Protein AF-A0A164ILU2-F1 (afdb_monomer_lite)

Structure (mmCIF, N/CA/C/O backbone):
data_AF-A0A164ILU2-F1
#
_entry.id   AF-A0A164ILU2-F1
#
loop_
_atom_site.group_PDB
_atom_site.id
_atom_site.type_symbol
_atom_site.label_atom_id
_atom_site.label_alt_id
_atom_site.label_comp_id
_atom_site.label_asym_id
_atom_site.label_entity_id
_atom_site.label_seq_id
_atom_site.pdbx_PDB_ins_code
_atom_site.Cartn_x
_atom_site.Cartn_y
_atom_site.Cartn_z
_atom_site.occupancy
_atom_site.B_iso_or_equiv
_atom_site.auth_seq_id
_atom_site.auth_comp_id
_atom_site.auth_asym_id
_atom_site.auth_atom_id
_atom_site.pdbx_PDB_model_num
ATOM 1 N N . MET A 1 1 ? 9.154 -14.001 11.090 1.00 75.31 1 MET A N 1
ATOM 2 C CA . MET A 1 1 ? 8.196 -12.968 10.635 1.00 75.31 1 MET A CA 1
ATOM 3 C C . MET A 1 1 ? 6.806 -13.191 11.228 1.00 75.31 1 MET A C 1
ATOM 5 O O . MET A 1 1 ? 6.362 -12.337 11.979 1.00 75.31 1 MET A O 1
ATOM 9 N N . LEU A 1 2 ? 6.142 -14.327 10.970 1.00 80.69 2 LEU A N 1
ATOM 10 C CA . LEU A 1 2 ? 4.739 -14.538 11.366 1.00 80.69 2 LEU A CA 1
ATOM 11 C C . LEU A 1 2 ? 4.435 -14.350 12.874 1.00 80.69 2 LEU A C 1
ATOM 13 O O . LEU A 1 2 ? 3.505 -13.606 13.167 1.00 80.69 2 LEU A O 1
ATOM 17 N N . PRO A 1 3 ? 5.208 -14.900 13.837 1.00 89.56 3 PRO A N 1
ATOM 18 C CA . PRO A 1 3 ? 4.906 -14.710 15.263 1.00 89.56 3 PRO A CA 1
ATOM 19 C C . PRO A 1 3 ? 4.939 -13.241 15.702 1.00 89.56 3 PRO A C 1
ATOM 21 O O . PRO A 1 3 ? 4.113 -12.815 16.501 1.00 89.56 3 PRO A O 1
ATOM 24 N N . ILE A 1 4 ? 5.855 -12.457 15.124 1.00 89.56 4 ILE A N 1
ATOM 25 C CA . ILE A 1 4 ? 5.986 -11.021 15.394 1.00 89.56 4 ILE A CA 1
ATOM 26 C C . ILE A 1 4 ? 4.717 -10.314 14.926 1.00 89.56 4 ILE A C 1
ATOM 28 O O . ILE A 1 4 ? 4.054 -9.668 15.724 1.00 89.56 4 ILE A O 1
ATOM 32 N N . ILE A 1 5 ? 4.328 -10.521 13.665 1.00 90.38 5 ILE A N 1
ATOM 33 C CA . ILE A 1 5 ? 3.138 -9.903 13.066 1.00 90.38 5 ILE A CA 1
ATOM 34 C C . ILE A 1 5 ? 1.855 -10.276 13.823 1.00 90.38 5 ILE A C 1
ATOM 36 O O . ILE A 1 5 ? 0.968 -9.444 13.988 1.00 90.38 5 ILE A O 1
ATOM 40 N N . LEU A 1 6 ? 1.749 -11.514 14.315 1.00 90.25 6 LEU A N 1
ATOM 41 C CA . LEU A 1 6 ? 0.591 -11.960 15.093 1.00 90.25 6 LEU A CA 1
ATOM 42 C C . LEU A 1 6 ? 0.493 -11.300 16.477 1.00 90.25 6 LEU A C 1
ATOM 44 O O . LEU A 1 6 ? -0.618 -11.191 16.987 1.00 90.25 6 LEU A O 1
ATOM 48 N N . SER A 1 7 ? 1.612 -10.855 17.057 1.00 93.62 7 SER A N 1
ATOM 49 C CA . SER A 1 7 ? 1.650 -10.160 18.354 1.00 93.62 7 SER A CA 1
ATOM 50 C C . SER A 1 7 ? 1.367 -8.654 18.285 1.00 93.62 7 SER A C 1
ATOM 52 O O . SER A 1 7 ? 1.179 -8.027 19.325 1.00 93.62 7 SER A O 1
ATOM 54 N N . LEU A 1 8 ? 1.339 -8.063 17.085 1.00 93.12 8 LEU A N 1
ATOM 55 C CA . LEU A 1 8 ? 1.092 -6.631 16.911 1.00 93.12 8 LEU A CA 1
ATOM 56 C C . LEU A 1 8 ? -0.393 -6.306 17.099 1.00 93.12 8 LEU A C 1
ATOM 58 O O . LEU A 1 8 ? -1.265 -7.012 16.590 1.00 93.12 8 LEU A O 1
ATOM 62 N N . ASN A 1 9 ? -0.673 -5.195 17.779 1.00 93.25 9 ASN A N 1
ATOM 63 C CA . ASN A 1 9 ? -2.006 -4.594 17.794 1.00 93.25 9 ASN A CA 1
ATOM 64 C C . ASN A 1 9 ? -2.222 -3.708 16.548 1.00 93.25 9 ASN A C 1
ATOM 66 O O . ASN A 1 9 ? -1.270 -3.406 15.827 1.00 93.25 9 ASN A O 1
ATOM 70 N N . GLN A 1 10 ? -3.462 -3.263 16.306 1.00 93.19 10 GLN A N 1
ATOM 71 C CA . GLN A 1 10 ? -3.784 -2.453 15.122 1.00 93.19 10 GLN A CA 1
ATOM 72 C C . GLN A 1 10 ? -2.976 -1.156 15.034 1.00 93.19 10 GLN A C 1
ATOM 74 O O . GLN A 1 10 ? -2.459 -0.843 13.968 1.00 93.19 10 GLN A O 1
ATOM 79 N N . PHE A 1 11 ? -2.787 -0.446 16.148 1.00 94.31 11 PHE A N 1
ATOM 80 C CA . PHE A 1 11 ? -1.984 0.779 16.161 1.00 94.31 11 PHE A CA 1
ATOM 81 C C . PHE A 1 11 ? -0.545 0.519 15.688 1.00 94.31 11 PHE A C 1
ATOM 83 O O . PHE A 1 11 ? -0.032 1.224 14.828 1.00 94.31 11 PHE A O 1
ATOM 90 N N . MET A 1 12 ? 0.090 -0.547 16.181 1.00 95.44 12 MET A N 1
ATOM 91 C CA . MET A 1 12 ? 1.441 -0.924 15.761 1.00 95.44 12 MET A CA 1
ATOM 92 C C . MET A 1 12 ? 1.500 -1.331 14.286 1.00 95.44 12 MET A C 1
ATOM 94 O O . MET A 1 12 ? 2.483 -1.020 13.618 1.00 95.44 12 MET A O 1
ATOM 98 N N . VAL A 1 13 ? 0.478 -2.026 13.773 1.00 95.62 13 VAL A N 1
ATOM 99 C CA . VAL A 1 13 ? 0.392 -2.397 12.350 1.00 95.62 13 VAL A CA 1
ATOM 100 C C . VAL A 1 13 ? 0.297 -1.149 11.475 1.00 95.62 13 VAL A C 1
ATOM 102 O O . VAL A 1 13 ? 1.052 -1.040 10.511 1.00 95.62 13 VAL A O 1
ATOM 105 N N . GLU A 1 14 ? -0.576 -0.204 11.826 1.00 95.56 14 GLU A N 1
ATOM 106 C CA . GLU A 1 14 ? -0.743 1.071 11.120 1.00 95.56 14 GLU A CA 1
ATOM 107 C C . GLU A 1 14 ? 0.562 1.881 11.116 1.00 95.56 14 GLU A C 1
ATOM 109 O O . GLU A 1 14 ? 1.052 2.247 10.049 1.00 95.56 14 GLU A O 1
ATOM 114 N N . THR A 1 15 ? 1.186 2.069 12.284 1.00 96.00 15 THR A N 1
ATOM 115 C CA . THR A 1 15 ? 2.452 2.803 12.421 1.00 96.00 15 THR A CA 1
ATOM 116 C C . THR A 1 15 ? 3.596 2.141 11.650 1.00 96.00 15 THR A C 1
ATOM 118 O O . THR A 1 15 ? 4.359 2.810 10.956 1.00 96.00 15 THR A O 1
ATOM 121 N N . LEU A 1 16 ? 3.736 0.814 11.728 1.00 95.75 16 LEU A N 1
ATOM 122 C CA . LEU A 1 16 ? 4.773 0.109 10.971 1.00 95.75 16 LEU A CA 1
ATOM 123 C C . LEU A 1 16 ? 4.522 0.181 9.466 1.00 95.75 16 LEU A C 1
ATOM 125 O O . LEU A 1 16 ? 5.482 0.278 8.702 1.00 95.75 16 LEU A O 1
ATOM 129 N N . LEU A 1 17 ? 3.263 0.133 9.031 1.00 95.94 17 LEU A N 1
ATOM 130 C CA . LEU A 1 17 ? 2.919 0.298 7.625 1.00 95.94 17 LEU A CA 1
ATOM 131 C C . LEU A 1 17 ? 3.280 1.706 7.141 1.00 95.94 17 LEU A C 1
ATOM 133 O O . LEU A 1 17 ? 3.881 1.828 6.077 1.00 95.94 17 LEU A O 1
ATOM 137 N N . GLU A 1 18 ? 3.000 2.741 7.935 1.00 96.25 18 GLU A N 1
ATOM 138 C CA . GLU A 1 18 ? 3.382 4.126 7.637 1.00 96.25 18 GLU A CA 1
ATOM 139 C C . GLU A 1 18 ? 4.892 4.271 7.448 1.00 96.25 18 GLU A C 1
ATOM 141 O O . GLU A 1 18 ? 5.333 4.709 6.384 1.00 96.25 18 GLU A O 1
ATOM 146 N N . TYR A 1 19 ? 5.690 3.794 8.407 1.00 95.75 19 TYR A N 1
ATOM 147 C CA . TYR A 1 19 ? 7.150 3.825 8.291 1.00 95.75 19 TYR A CA 1
ATOM 148 C C . TYR A 1 19 ? 7.666 3.057 7.071 1.00 95.75 19 TYR A C 1
ATOM 150 O O . TYR A 1 19 ? 8.596 3.505 6.402 1.00 95.75 19 TYR A O 1
ATOM 158 N N . ASN A 1 20 ? 7.073 1.900 6.754 1.00 94.25 20 ASN A N 1
ATOM 159 C CA . ASN A 1 20 ? 7.482 1.126 5.583 1.00 94.25 20 ASN A CA 1
ATOM 160 C C . ASN A 1 20 ? 7.180 1.863 4.273 1.00 94.25 20 ASN A C 1
ATOM 162 O O . ASN A 1 20 ? 7.994 1.791 3.355 1.00 94.25 20 ASN A O 1
ATOM 166 N N . VAL A 1 21 ? 6.038 2.552 4.181 1.00 95.38 21 VAL A N 1
ATOM 167 C CA . VAL A 1 21 ? 5.655 3.326 2.992 1.00 95.38 21 VAL A CA 1
ATOM 168 C C . VAL A 1 21 ? 6.527 4.570 2.846 1.00 95.38 21 VAL A C 1
ATOM 170 O O . VAL A 1 21 ? 7.060 4.777 1.763 1.00 95.38 21 VAL A O 1
ATOM 173 N N . GLN A 1 22 ? 6.752 5.329 3.923 1.00 94.56 22 GLN A N 1
ATOM 174 C CA . GLN A 1 22 ? 7.661 6.484 3.919 1.00 94.56 22 GLN A CA 1
ATOM 175 C C . GLN A 1 22 ? 9.069 6.081 3.476 1.00 94.56 22 GLN A C 1
ATOM 177 O O . GLN A 1 22 ? 9.653 6.688 2.585 1.00 94.56 22 GLN A O 1
ATOM 182 N N . TRP A 1 23 ? 9.600 4.985 4.021 1.00 93.38 23 TRP A N 1
ATOM 183 C CA . TRP A 1 23 ? 10.928 4.523 3.628 1.00 93.38 23 TRP A CA 1
ATOM 184 C C . TRP A 1 23 ? 10.984 4.053 2.169 1.00 93.38 23 TRP A C 1
ATOM 186 O O . TRP A 1 23 ? 12.045 4.083 1.546 1.00 93.38 23 TRP A O 1
ATOM 196 N N . LEU A 1 24 ? 9.858 3.604 1.610 1.00 93.00 24 LEU A N 1
ATOM 197 C CA . LEU A 1 24 ? 9.741 3.234 0.202 1.00 93.00 24 LEU A CA 1
ATOM 198 C C . LEU A 1 24 ? 9.850 4.451 -0.731 1.00 93.00 24 LEU A C 1
ATOM 200 O O . LEU A 1 24 ? 10.228 4.272 -1.879 1.00 93.00 24 LEU A O 1
ATOM 204 N N . GLU A 1 25 ? 9.539 5.666 -0.273 1.00 89.81 25 GLU A N 1
ATOM 205 C CA . GLU A 1 25 ? 9.673 6.887 -1.086 1.00 89.81 25 GLU A CA 1
ATOM 206 C C . GLU A 1 25 ? 11.142 7.243 -1.348 1.00 89.81 25 GLU A C 1
ATOM 208 O O . GLU A 1 25 ? 11.483 7.767 -2.407 1.00 89.81 25 GLU A O 1
ATOM 213 N N . GLU A 1 26 ? 12.025 6.905 -0.408 1.00 90.75 26 GLU A N 1
ATOM 214 C CA . GLU A 1 26 ? 13.454 7.227 -0.466 1.00 90.75 26 GLU A CA 1
ATOM 215 C C . GLU A 1 26 ? 14.317 6.081 -1.018 1.00 90.75 26 GLU A C 1
ATOM 217 O O . GLU A 1 26 ? 15.508 6.260 -1.280 1.00 90.75 26 GLU A O 1
ATOM 222 N N . THR A 1 27 ? 13.756 4.877 -1.162 1.00 91.00 27 THR A N 1
ATOM 223 C CA . THR A 1 27 ? 14.524 3.662 -1.476 1.00 91.00 27 THR A CA 1
ATOM 224 C C . THR A 1 27 ? 13.878 2.814 -2.567 1.00 91.00 27 THR A C 1
ATOM 226 O O . THR A 1 27 ? 12.737 3.021 -2.961 1.00 91.00 27 THR A O 1
ATOM 229 N N . SER A 1 28 ? 14.618 1.833 -3.088 1.00 89.06 28 SER A N 1
ATOM 230 C CA . SER A 1 28 ? 14.083 0.882 -4.061 1.00 89.06 28 SER A CA 1
ATOM 231 C C . SER A 1 28 ? 13.243 -0.215 -3.403 1.00 89.06 28 SER A C 1
ATOM 233 O O . SER A 1 28 ? 13.448 -0.614 -2.251 1.00 89.06 28 SER A O 1
ATOM 235 N N . PHE A 1 29 ? 12.295 -0.746 -4.174 1.00 92.31 29 PHE A N 1
ATOM 236 C CA . PHE A 1 29 ? 11.510 -1.901 -3.768 1.00 92.31 29 PHE A CA 1
ATOM 237 C C . PHE A 1 29 ? 12.374 -3.172 -3.736 1.00 92.31 29 PHE A C 1
ATOM 239 O O . PHE A 1 29 ? 13.147 -3.435 -4.656 1.00 92.31 29 PHE A O 1
ATOM 246 N N . SER A 1 30 ? 12.213 -3.991 -2.694 1.00 93.00 30 SER A N 1
ATOM 247 C CA . SER A 1 30 ? 12.868 -5.297 -2.575 1.00 93.00 30 SER A CA 1
ATOM 248 C C . SER A 1 30 ? 11.876 -6.376 -2.157 1.00 93.00 30 SER A C 1
ATOM 250 O O . SER A 1 30 ? 10.860 -6.100 -1.516 1.00 93.00 30 SER A O 1
ATOM 252 N N . GLN A 1 31 ? 12.190 -7.632 -2.474 1.00 92.44 31 GLN A N 1
ATOM 253 C CA . GLN A 1 31 ? 11.319 -8.768 -2.170 1.00 92.44 31 GLN A CA 1
ATOM 254 C C . GLN A 1 31 ? 11.031 -8.907 -0.669 1.00 92.44 31 GLN A C 1
ATOM 256 O O . GLN A 1 31 ? 9.898 -9.157 -0.257 1.00 92.44 31 GLN A O 1
ATOM 261 N N . GLN A 1 32 ? 12.049 -8.711 0.166 1.00 92.19 32 GLN A N 1
ATOM 262 C CA . GLN A 1 32 ? 11.952 -8.798 1.620 1.00 92.19 32 GLN A CA 1
ATOM 263 C C . GLN A 1 32 ? 11.019 -7.715 2.171 1.00 92.19 32 GLN A C 1
ATOM 265 O O . GLN A 1 32 ? 10.218 -7.991 3.063 1.00 92.19 32 GLN A O 1
ATOM 270 N N . ARG A 1 33 ? 11.070 -6.497 1.614 1.00 91.81 33 ARG A N 1
ATOM 271 C CA . ARG A 1 33 ? 10.129 -5.424 1.967 1.00 91.81 33 ARG A CA 1
ATOM 272 C C . ARG A 1 33 ? 8.711 -5.758 1.532 1.00 91.81 33 ARG A C 1
ATOM 274 O O . ARG A 1 33 ? 7.785 -5.572 2.314 1.0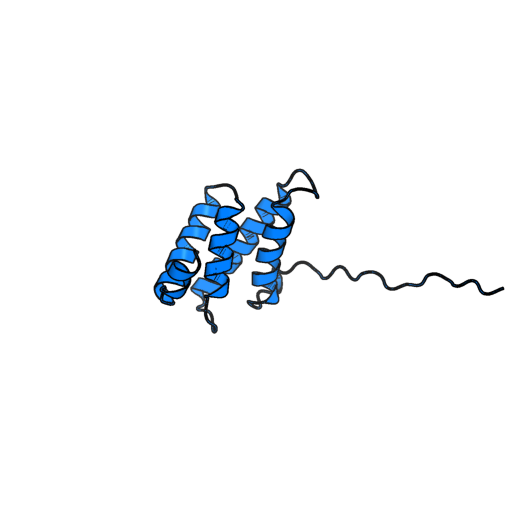0 91.81 33 ARG A O 1
ATOM 281 N N . GLY A 1 34 ? 8.547 -6.325 0.336 1.00 94.06 34 GLY A N 1
ATOM 282 C CA . GLY A 1 34 ? 7.259 -6.831 -0.134 1.00 94.06 34 GLY A CA 1
ATOM 283 C C . GLY A 1 34 ? 6.627 -7.819 0.851 1.00 94.06 34 GLY A C 1
ATOM 284 O O . GLY A 1 34 ? 5.456 -7.692 1.189 1.00 94.06 34 GLY A O 1
ATOM 285 N N . GLN A 1 35 ? 7.402 -8.756 1.398 1.00 94.06 35 GLN A N 1
ATOM 286 C CA . GLN A 1 35 ? 6.886 -9.707 2.392 1.00 94.06 35 GLN A CA 1
ATOM 287 C C . GLN A 1 35 ? 6.381 -9.015 3.670 1.00 94.06 35 GLN A C 1
ATOM 289 O O . GLN A 1 35 ? 5.322 -9.381 4.179 1.00 94.06 35 GLN A O 1
ATOM 294 N N . TRP A 1 36 ? 7.103 -8.005 4.172 1.00 94.38 36 TRP A N 1
ATOM 295 C CA . TRP A 1 36 ? 6.674 -7.225 5.339 1.00 94.38 36 TRP A CA 1
ATOM 296 C C . TRP A 1 36 ? 5.413 -6.412 5.051 1.00 94.38 36 TRP A C 1
ATOM 298 O O . TRP A 1 36 ? 4.455 -6.496 5.815 1.00 94.38 36 TRP A O 1
ATOM 308 N N . LEU A 1 37 ? 5.380 -5.691 3.927 1.00 95.56 37 LEU A N 1
ATOM 309 C CA . LEU A 1 37 ? 4.209 -4.929 3.492 1.00 95.56 37 LEU A CA 1
ATOM 310 C C . LEU A 1 37 ? 2.981 -5.828 3.343 1.00 95.56 37 LEU A C 1
ATOM 312 O O . LEU A 1 37 ? 1.913 -5.497 3.846 1.00 95.56 37 LEU A O 1
ATOM 316 N N . TYR A 1 38 ? 3.134 -6.991 2.710 1.00 95.88 38 TYR A N 1
ATOM 317 C CA . TYR A 1 38 ? 2.044 -7.949 2.552 1.00 95.88 38 TYR A CA 1
ATOM 318 C C . TYR A 1 38 ? 1.535 -8.460 3.904 1.00 95.88 38 TYR A C 1
ATOM 320 O O . TYR A 1 38 ? 0.329 -8.494 4.131 1.00 95.88 38 TYR A O 1
ATOM 328 N N . ALA A 1 39 ? 2.436 -8.816 4.824 1.00 95.25 39 ALA A N 1
ATOM 329 C CA . ALA A 1 39 ? 2.051 -9.298 6.147 1.00 95.25 39 ALA A CA 1
ATOM 330 C C . ALA A 1 39 ? 1.338 -8.220 6.986 1.00 95.25 39 ALA A C 1
ATOM 332 O O . ALA A 1 39 ? 0.379 -8.536 7.690 1.00 95.25 39 ALA A O 1
ATOM 333 N N . LEU A 1 40 ? 1.776 -6.960 6.891 1.00 95.19 40 LEU A N 1
ATOM 334 C CA . LEU A 1 40 ? 1.129 -5.821 7.549 1.00 95.19 40 LEU A CA 1
ATOM 335 C C . LEU A 1 40 ? -0.255 -5.543 6.947 1.00 95.19 40 LEU A C 1
ATOM 337 O O . LEU A 1 40 ? -1.227 -5.442 7.689 1.00 95.19 40 LEU A O 1
ATOM 341 N N . LEU A 1 41 ? -0.374 -5.511 5.615 1.00 95.06 41 LEU A N 1
ATOM 342 C CA . LEU A 1 41 ? -1.661 -5.345 4.929 1.00 95.06 41 LEU A CA 1
ATOM 343 C C . LEU A 1 41 ? -2.638 -6.484 5.245 1.00 95.06 41 LEU A C 1
ATOM 345 O O . LEU A 1 41 ? -3.825 -6.231 5.421 1.00 95.06 41 LEU A O 1
ATOM 349 N N . ALA A 1 42 ? -2.156 -7.724 5.363 1.00 94.31 42 ALA A N 1
ATOM 350 C CA . ALA A 1 42 ? -2.983 -8.871 5.740 1.00 94.31 42 ALA A CA 1
ATOM 351 C C . ALA A 1 42 ? -3.526 -8.775 7.176 1.00 94.31 42 ALA A C 1
ATOM 353 O O . ALA A 1 42 ? -4.545 -9.388 7.491 1.00 94.31 42 ALA A O 1
ATOM 354 N N . LYS A 1 43 ? -2.846 -8.024 8.050 1.00 94.06 43 LYS A N 1
ATOM 355 C CA . LYS A 1 43 ? -3.281 -7.755 9.425 1.00 94.06 43 LYS A CA 1
ATOM 356 C C . LYS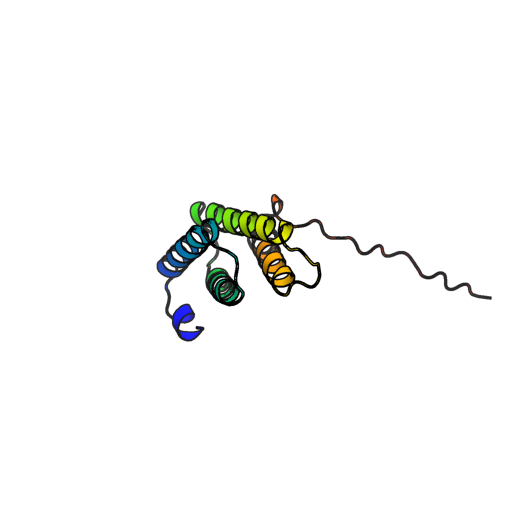 A 1 43 ? -4.125 -6.498 9.575 1.00 94.06 43 LYS A C 1
ATOM 358 O O . LYS A 1 43 ? -4.711 -6.317 10.636 1.00 94.06 43 LYS A O 1
ATOM 363 N N . LEU A 1 44 ? -4.181 -5.650 8.556 1.00 93.75 44 LEU A N 1
ATOM 364 C CA . LEU A 1 44 ? -4.915 -4.397 8.600 1.00 93.75 44 LEU A CA 1
ATOM 365 C C . LEU A 1 44 ? -6.426 -4.677 8.656 1.00 93.75 44 LEU A C 1
ATOM 367 O O . LEU A 1 44 ? -6.992 -5.289 7.747 1.00 93.75 44 LEU A O 1
ATOM 371 N N . GLU A 1 45 ? -7.075 -4.264 9.744 1.00 90.19 45 GLU A N 1
ATOM 372 C CA . GLU A 1 45 ? -8.503 -4.513 9.969 1.00 90.19 45 GLU A CA 1
ATOM 373 C C . GLU A 1 45 ? -9.395 -3.517 9.207 1.00 90.19 45 GLU A C 1
ATOM 375 O O . GLU A 1 45 ? -9.039 -2.360 8.983 1.00 90.19 45 GLU A O 1
ATOM 380 N N . LYS A 1 46 ? -10.589 -3.976 8.808 1.00 87.88 46 LYS A N 1
ATOM 381 C CA . LYS A 1 46 ? -11.652 -3.125 8.251 1.00 87.88 46 LYS A CA 1
ATOM 382 C C . LYS A 1 46 ? -12.672 -2.782 9.354 1.00 87.88 46 LYS A C 1
ATOM 384 O O . LYS A 1 46 ? -12.972 -3.661 10.162 1.00 87.88 46 LYS A O 1
ATOM 389 N N . PRO A 1 47 ? -13.281 -1.580 9.352 1.00 89.06 47 PRO A N 1
ATOM 390 C CA . PRO A 1 47 ? -13.131 -0.507 8.365 1.00 89.06 47 PRO A CA 1
ATOM 391 C C . PRO A 1 47 ? -11.822 0.280 8.525 1.00 89.06 47 PRO A C 1
ATOM 393 O O . PRO A 1 47 ? -11.368 0.538 9.635 1.00 89.06 47 PRO A O 1
ATOM 396 N N . LEU A 1 48 ? -11.242 0.691 7.395 1.00 88.81 48 LEU A N 1
ATOM 397 C CA . LEU A 1 48 ? -10.021 1.494 7.370 1.00 88.81 48 LEU A CA 1
ATOM 398 C C . LEU A 1 48 ? -10.285 2.925 7.840 1.00 88.81 48 LEU A C 1
ATOM 400 O O . LEU A 1 48 ? -11.271 3.553 7.448 1.00 88.81 48 LEU A O 1
ATOM 404 N N . LYS A 1 49 ? -9.338 3.477 8.599 1.00 92.69 49 LYS A N 1
ATOM 405 C CA . LYS A 1 49 ? -9.298 4.914 8.881 1.00 92.69 49 LYS A CA 1
ATOM 406 C C . LYS A 1 49 ? -8.990 5.699 7.596 1.00 92.69 49 LYS A C 1
ATOM 408 O O . LYS A 1 49 ? -8.232 5.203 6.758 1.00 92.69 49 LYS A O 1
ATOM 413 N N . PRO A 1 50 ? -9.486 6.942 7.452 1.00 93.12 50 PRO A N 1
ATOM 414 C CA . PRO A 1 50 ? -9.189 7.785 6.290 1.00 93.12 50 PRO A CA 1
ATOM 415 C C . PRO A 1 50 ? -7.686 7.971 6.030 1.00 93.12 50 PRO A C 1
ATOM 417 O O . PRO A 1 50 ? -7.247 7.949 4.881 1.00 93.12 50 PRO A O 1
ATOM 420 N N . GLU A 1 51 ? -6.893 8.092 7.095 1.00 93.81 51 GLU A N 1
ATOM 421 C CA . GLU A 1 51 ? -5.429 8.199 7.030 1.00 93.81 51 GLU A CA 1
ATOM 422 C C . GLU A 1 51 ? -4.807 6.949 6.398 1.00 93.81 51 GLU A C 1
ATOM 424 O O . GLU A 1 51 ? -4.020 7.049 5.456 1.00 93.81 51 GLU A O 1
ATOM 429 N N . MET A 1 52 ? -5.254 5.765 6.825 1.00 95.31 52 MET A N 1
ATOM 430 C CA . MET A 1 52 ? -4.783 4.499 6.270 1.00 95.31 52 MET A CA 1
ATOM 431 C C . MET A 1 52 ? -5.196 4.314 4.814 1.00 95.31 52 MET A C 1
ATOM 433 O O . MET A 1 52 ? -4.394 3.826 4.020 1.00 95.31 52 MET A O 1
ATOM 437 N N . CYS A 1 53 ? -6.397 4.761 4.434 1.00 94.75 53 CYS A N 1
ATOM 438 C CA . CYS A 1 53 ? -6.808 4.814 3.032 1.00 94.75 53 CYS A CA 1
ATOM 439 C C . CYS A 1 53 ? -5.845 5.677 2.204 1.00 94.75 53 CYS A C 1
ATOM 441 O O . CYS A 1 53 ? -5.409 5.258 1.133 1.00 94.75 53 CYS A O 1
ATOM 443 N N . SER A 1 54 ? -5.475 6.864 2.692 1.00 96.06 54 SER A N 1
ATOM 444 C CA . SER A 1 54 ? -4.503 7.726 2.008 1.00 96.06 54 SER A CA 1
ATOM 445 C C . SER A 1 54 ? -3.141 7.037 1.859 1.00 96.06 54 SER A C 1
ATOM 447 O O . SER A 1 54 ? -2.574 7.010 0.762 1.00 96.06 54 SER A O 1
ATOM 449 N N . LEU A 1 55 ? -2.664 6.398 2.931 1.00 96.88 55 LEU A N 1
ATOM 450 C CA . LEU A 1 55 ? -1.376 5.713 2.963 1.00 96.88 55 LEU A CA 1
ATOM 451 C C . LEU A 1 55 ? -1.300 4.555 1.957 1.00 96.88 55 LEU A C 1
ATOM 453 O O . LEU A 1 55 ? -0.362 4.487 1.161 1.00 96.88 55 LEU A O 1
ATOM 457 N N . ILE A 1 56 ? -2.294 3.659 1.936 1.00 96.56 56 ILE A N 1
ATOM 458 C CA . ILE A 1 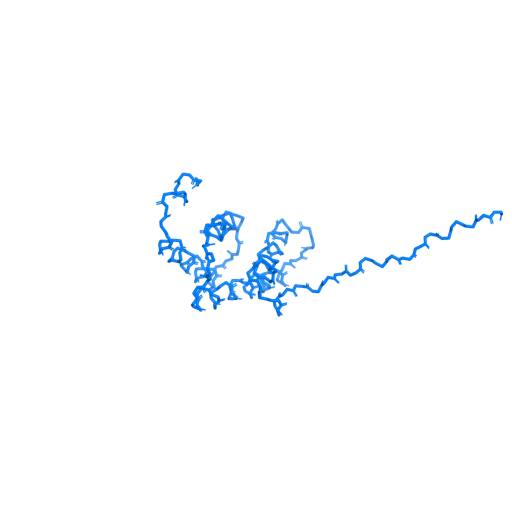56 ? -2.289 2.522 1.001 1.00 96.56 56 ILE A CA 1
ATOM 459 C C . ILE A 1 56 ? -2.414 2.983 -0.457 1.00 96.56 56 ILE A C 1
ATOM 461 O O . ILE A 1 56 ? -1.851 2.357 -1.355 1.00 96.56 56 ILE A O 1
ATOM 465 N N . ARG A 1 57 ? -3.091 4.112 -0.714 1.00 96.88 57 ARG A N 1
ATOM 466 C CA . ARG A 1 57 ? -3.117 4.726 -2.049 1.00 96.88 57 ARG A CA 1
ATOM 467 C C . ARG A 1 57 ? -1.733 5.240 -2.449 1.00 96.88 57 ARG A C 1
ATOM 469 O O . ARG A 1 57 ? -1.356 5.097 -3.611 1.00 96.88 57 ARG A O 1
ATOM 476 N N . THR A 1 58 ? -0.971 5.820 -1.519 1.00 96.75 58 THR A N 1
ATOM 477 C CA . THR A 1 58 ? 0.430 6.206 -1.763 1.00 96.75 58 THR A CA 1
ATOM 478 C C . THR A 1 58 ? 1.282 4.983 -2.073 1.00 96.75 58 THR A C 1
ATOM 480 O O . THR A 1 58 ? 1.974 4.987 -3.088 1.00 96.75 58 THR A O 1
ATOM 483 N N . LEU A 1 59 ? 1.141 3.900 -1.304 1.00 96.88 59 LEU A N 1
ATOM 484 C CA . LEU A 1 59 ? 1.814 2.633 -1.591 1.00 96.88 59 LEU A CA 1
ATOM 485 C C . LEU A 1 59 ? 1.532 2.143 -3.023 1.00 96.88 59 LEU A C 1
ATOM 487 O O . LEU A 1 59 ? 2.466 1.838 -3.759 1.00 96.88 59 LEU A O 1
ATOM 491 N N . ALA A 1 60 ? 0.267 2.111 -3.453 1.00 96.69 60 ALA A N 1
ATOM 492 C CA . ALA A 1 60 ? -0.091 1.674 -4.806 1.00 96.69 60 ALA A CA 1
ATOM 493 C C . ALA A 1 60 ? 0.504 2.566 -5.909 1.00 96.69 60 ALA A C 1
ATOM 495 O O . ALA A 1 60 ? 0.950 2.058 -6.942 1.00 96.69 60 ALA A O 1
ATOM 496 N N . ARG A 1 61 ? 0.552 3.888 -5.692 1.00 96.31 61 ARG A N 1
ATOM 497 C CA . ARG A 1 61 ? 1.219 4.820 -6.613 1.00 96.31 61 ARG A CA 1
ATOM 498 C C . ARG A 1 61 ? 2.718 4.545 -6.696 1.00 96.31 61 ARG A C 1
ATOM 500 O O . ARG A 1 61 ? 3.235 4.433 -7.802 1.00 96.31 61 ARG A O 1
ATOM 507 N N . LEU A 1 62 ? 3.394 4.356 -5.561 1.00 96.12 62 LEU A N 1
ATOM 508 C CA . LEU A 1 62 ? 4.817 4.004 -5.528 1.00 96.12 62 LEU A CA 1
ATOM 509 C C . LEU A 1 62 ? 5.077 2.679 -6.250 1.00 96.12 62 LEU A C 1
ATOM 511 O O . LEU A 1 62 ? 5.953 2.612 -7.107 1.00 96.12 62 LEU A O 1
ATOM 515 N N . CYS A 1 63 ? 4.267 1.649 -5.990 1.00 95.94 63 CYS A N 1
ATOM 516 C CA . CYS A 1 63 ? 4.359 0.374 -6.701 1.00 95.94 63 CYS A CA 1
ATOM 5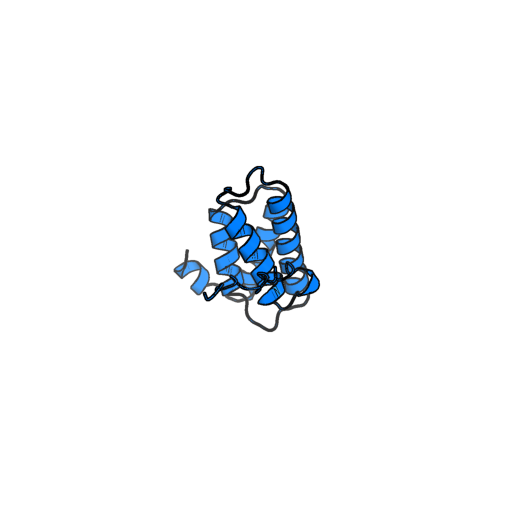17 C C . CYS A 1 63 ? 4.166 0.532 -8.215 1.00 95.94 63 CYS A C 1
ATOM 519 O O . CYS A 1 63 ? 4.859 -0.127 -8.988 1.00 95.94 63 CYS A O 1
ATOM 521 N N . SER A 1 64 ? 3.272 1.425 -8.645 1.00 95.31 64 SER A N 1
ATOM 522 C CA . SER A 1 64 ? 3.063 1.731 -10.065 1.00 95.31 64 SER A CA 1
ATOM 523 C C . SER A 1 64 ? 4.275 2.429 -10.685 1.00 95.31 64 SER A C 1
ATOM 525 O O . SER A 1 64 ? 4.682 2.062 -11.787 1.00 95.31 64 SER A O 1
ATOM 527 N N . THR A 1 65 ? 4.894 3.374 -9.970 1.00 95.62 65 THR A N 1
ATOM 528 C CA . THR A 1 65 ? 6.141 4.036 -10.387 1.00 95.62 65 THR A CA 1
ATOM 529 C C . THR A 1 65 ? 7.291 3.038 -10.491 1.00 95.62 65 THR A C 1
ATOM 531 O O . THR A 1 65 ? 7.978 3.001 -11.509 1.00 95.62 65 THR A O 1
ATOM 534 N N . PHE A 1 66 ? 7.475 2.170 -9.491 1.00 95.12 66 PHE A N 1
ATOM 535 C CA . PHE A 1 66 ? 8.491 1.116 -9.553 1.00 95.12 66 PHE A CA 1
ATOM 536 C C . PHE A 1 66 ? 8.253 0.174 -10.726 1.00 95.12 66 PHE A C 1
ATOM 538 O O . PHE A 1 66 ? 9.195 -0.141 -11.442 1.00 95.12 66 PHE A O 1
ATOM 545 N N . ARG A 1 67 ? 6.995 -0.210 -10.968 1.00 94.94 67 ARG A N 1
ATOM 546 C CA . ARG A 1 67 ? 6.614 -1.076 -12.086 1.00 94.94 67 ARG A CA 1
ATOM 547 C C . ARG A 1 67 ? 6.953 -0.447 -13.436 1.00 94.94 67 ARG A C 1
ATOM 549 O O . ARG A 1 67 ? 7.434 -1.152 -14.315 1.00 94.94 67 ARG A O 1
ATOM 556 N N . ALA A 1 68 ? 6.710 0.853 -13.598 1.00 94.38 68 ALA A N 1
ATOM 557 C CA . ALA A 1 68 ? 7.023 1.581 -14.827 1.00 94.38 68 ALA A CA 1
ATOM 558 C C . ALA A 1 68 ? 8.535 1.681 -15.099 1.00 94.38 68 ALA A C 1
ATOM 560 O O . ALA A 1 68 ? 8.937 1.795 -16.253 1.00 94.38 68 ALA A O 1
ATOM 561 N N . ASN A 1 69 ? 9.359 1.605 -14.051 1.00 94.31 69 ASN A N 1
ATOM 562 C CA . ASN A 1 69 ? 10.818 1.672 -14.142 1.00 94.31 69 ASN A CA 1
ATOM 563 C C . ASN A 1 69 ? 11.491 0.299 -14.330 1.00 94.31 69 ASN A C 1
ATOM 565 O O . ASN A 1 69 ? 12.717 0.239 -14.437 1.00 94.31 69 ASN A O 1
ATOM 569 N N . LEU A 1 70 ? 10.734 -0.804 -14.354 1.00 93.62 70 LEU A N 1
ATOM 570 C CA . LEU A 1 70 ? 11.297 -2.133 -14.598 1.00 93.62 70 LEU A CA 1
ATOM 571 C C . LEU A 1 70 ? 11.745 -2.271 -16.058 1.00 93.62 70 LEU A C 1
ATOM 573 O O . LEU A 1 70 ? 11.008 -1.938 -16.983 1.00 93.62 70 LEU A O 1
ATOM 577 N N . ALA A 1 71 ? 12.948 -2.810 -16.267 1.00 90.19 71 ALA A N 1
ATOM 578 C CA . ALA A 1 71 ? 13.540 -2.951 -17.599 1.00 90.19 71 ALA A CA 1
ATOM 579 C C . ALA A 1 71 ? 12.995 -4.149 -18.397 1.00 90.19 71 ALA A C 1
ATOM 581 O O . ALA A 1 71 ? 13.111 -4.177 -19.621 1.00 90.19 71 ALA A O 1
ATOM 582 N N . SER A 1 72 ? 12.427 -5.150 -17.717 1.00 92.50 72 SER A N 1
ATOM 583 C CA . SER A 1 72 ? 11.954 -6.391 -18.332 1.00 92.50 72 SER A CA 1
ATOM 584 C C . SER A 1 72 ? 10.610 -6.830 -17.760 1.00 92.50 72 SER A C 1
ATOM 586 O O . SER A 1 72 ? 10.336 -6.674 -16.570 1.00 92.50 72 SER A O 1
ATOM 588 N N . ALA A 1 73 ? 9.792 -7.451 -18.611 1.00 88.94 73 ALA A N 1
ATOM 589 C CA . ALA A 1 73 ? 8.566 -8.132 -18.201 1.00 88.94 73 ALA A CA 1
ATOM 590 C C . ALA A 1 73 ? 8.834 -9.419 -17.393 1.00 88.94 73 ALA A C 1
ATOM 592 O O . ALA A 1 73 ? 7.915 -9.962 -16.786 1.00 88.94 73 ALA A O 1
ATOM 593 N N . GLU A 1 74 ? 10.078 -9.899 -17.376 1.00 92.25 74 GLU A N 1
ATOM 594 C CA . GLU A 1 74 ? 10.516 -11.081 -16.622 1.00 92.25 74 GLU A CA 1
ATOM 595 C C . GLU A 1 74 ? 11.097 -10.719 -15.247 1.00 92.25 74 GLU A C 1
ATOM 597 O O . GLU A 1 74 ? 11.585 -11.590 -14.526 1.00 92.25 74 GLU A O 1
ATOM 602 N N . ASP A 1 75 ? 11.059 -9.437 -14.867 1.00 93.62 75 ASP A N 1
ATOM 603 C CA . ASP A 1 75 ? 11.588 -8.994 -13.583 1.00 93.62 75 ASP A CA 1
ATOM 604 C C . ASP A 1 75 ? 10.834 -9.671 -12.416 1.00 93.62 75 ASP A C 1
ATOM 606 O O . ASP A 1 75 ? 9.598 -9.611 -12.351 1.00 93.62 75 ASP A O 1
ATOM 610 N N . PRO A 1 76 ? 11.543 -10.297 -11.458 1.00 92.31 76 PRO A N 1
ATOM 611 C CA . PRO A 1 76 ? 10.920 -11.018 -10.347 1.00 92.31 76 PRO A CA 1
ATOM 612 C C . PRO A 1 76 ? 10.086 -10.124 -9.412 1.00 92.31 76 PRO A C 1
ATOM 614 O O . PRO A 1 76 ? 9.258 -10.638 -8.649 1.00 92.31 76 PRO A O 1
ATOM 617 N N . LEU A 1 77 ? 10.281 -8.801 -9.444 1.00 93.88 77 LEU A N 1
ATOM 618 C CA . LEU A 1 77 ? 9.512 -7.835 -8.660 1.00 93.88 77 LEU A CA 1
ATOM 619 C C . LEU A 1 77 ? 8.178 -7.475 -9.319 1.00 93.88 77 LEU A C 1
ATOM 621 O O . LEU A 1 77 ? 7.238 -7.112 -8.611 1.00 93.88 77 LEU A O 1
ATOM 625 N N . LEU A 1 78 ? 8.047 -7.622 -10.641 1.00 95.19 78 LEU A N 1
ATOM 626 C CA . LEU A 1 78 ? 6.822 -7.300 -11.378 1.00 95.19 78 LEU A CA 1
ATOM 627 C C . LEU A 1 78 ? 5.549 -7.936 -10.777 1.00 95.19 78 LEU A C 1
ATOM 629 O O . LEU A 1 78 ? 4.594 -7.196 -10.513 1.00 95.19 78 LEU A O 1
ATOM 633 N N . PRO A 1 79 ? 5.484 -9.259 -10.508 1.00 94.62 79 PRO A N 1
ATOM 634 C CA . PRO A 1 79 ? 4.289 -9.862 -9.916 1.00 94.62 79 PRO A CA 1
ATOM 635 C C . PRO A 1 79 ? 3.994 -9.331 -8.508 1.00 94.62 79 PRO A C 1
ATOM 637 O O . PRO A 1 79 ? 2.832 -9.210 -8.127 1.00 94.62 79 PRO A O 1
ATOM 640 N N . GLN A 1 80 ? 5.028 -8.972 -7.744 1.00 95.25 80 GLN A N 1
ATOM 641 C CA . GLN A 1 80 ? 4.875 -8.445 -6.388 1.00 95.25 80 GLN A CA 1
ATOM 642 C C . GLN A 1 80 ? 4.284 -7.033 -6.426 1.00 95.25 80 GLN A C 1
ATOM 644 O O . GLN A 1 80 ? 3.337 -6.746 -5.703 1.00 95.25 80 GLN A O 1
ATOM 649 N N . LEU A 1 81 ? 4.775 -6.168 -7.316 1.00 96.19 81 LEU A N 1
ATOM 650 C CA . LEU A 1 81 ? 4.239 -4.816 -7.498 1.00 96.19 81 LEU A CA 1
ATOM 651 C C . LEU A 1 81 ? 2.778 -4.846 -7.970 1.00 96.19 81 LEU A C 1
ATOM 653 O O . LEU A 1 81 ? 1.941 -4.122 -7.430 1.00 96.19 81 LEU A O 1
ATOM 657 N N . ASN A 1 82 ? 2.451 -5.736 -8.913 1.00 95.69 82 ASN A N 1
ATOM 658 C CA . ASN A 1 82 ? 1.075 -5.942 -9.375 1.00 95.69 82 ASN A CA 1
ATOM 659 C C . ASN A 1 82 ? 0.153 -6.431 -8.251 1.00 95.69 82 ASN A C 1
ATOM 661 O O . ASN A 1 82 ? -1.000 -6.006 -8.177 1.00 95.69 82 ASN A O 1
ATOM 665 N N . LEU A 1 83 ? 0.651 -7.291 -7.357 1.00 96.12 83 LEU A N 1
ATOM 666 C CA . LEU A 1 83 ? -0.108 -7.749 -6.197 1.00 96.12 83 LEU A CA 1
ATOM 667 C C . LEU A 1 83 ? -0.509 -6.578 -5.293 1.00 96.12 83 LEU A C 1
ATOM 669 O O . LEU A 1 83 ? -1.672 -6.499 -4.909 1.00 96.12 83 LEU A O 1
ATOM 673 N N . PHE A 1 84 ? 0.400 -5.648 -4.985 1.00 96.75 84 PHE A N 1
ATOM 674 C CA . PHE A 1 84 ? 0.064 -4.492 -4.142 1.00 96.75 84 PHE A CA 1
ATOM 675 C C . PHE A 1 84 ? -0.950 -3.562 -4.804 1.00 96.75 84 PHE A C 1
ATOM 677 O O . PHE A 1 84 ? -1.921 -3.172 -4.158 1.00 96.75 84 PHE A O 1
ATOM 684 N N . ILE A 1 85 ? -0.779 -3.263 -6.095 1.00 96.19 85 ILE A N 1
ATOM 685 C CA . ILE A 1 85 ? -1.745 -2.462 -6.862 1.00 96.19 85 ILE A CA 1
ATOM 686 C C . ILE A 1 85 ? -3.125 -3.136 -6.838 1.00 96.19 85 ILE A C 1
ATOM 688 O O . ILE A 1 85 ? -4.135 -2.481 -6.588 1.00 96.19 85 ILE A O 1
ATOM 692 N N . CYS A 1 86 ? -3.174 -4.459 -7.018 1.00 95.69 86 CYS A N 1
ATOM 693 C CA . CYS A 1 86 ? -4.412 -5.232 -6.972 1.00 95.69 86 CYS A CA 1
ATOM 694 C C . CYS A 1 86 ? -5.050 -5.239 -5.575 1.00 95.69 86 CYS A C 1
ATOM 696 O O . CYS A 1 86 ? -6.251 -5.008 -5.456 1.00 95.69 86 CYS A O 1
ATOM 698 N N . LEU A 1 87 ? -4.276 -5.459 -4.509 1.00 95.50 87 LEU A N 1
ATOM 699 C CA . LEU A 1 87 ? -4.792 -5.443 -3.138 1.00 95.50 87 LEU A CA 1
ATOM 700 C C . LEU A 1 87 ? -5.390 -4.080 -2.791 1.00 95.50 87 LEU A C 1
ATOM 702 O O . LEU A 1 87 ? -6.514 -4.005 -2.304 1.00 95.50 87 LEU A O 1
ATOM 706 N N . VAL A 1 88 ? -4.686 -2.993 -3.093 1.00 95.44 88 VAL A N 1
ATOM 707 C CA . VAL A 1 88 ? -5.202 -1.644 -2.840 1.00 95.44 88 VAL A CA 1
ATOM 708 C C . VAL A 1 88 ? -6.437 -1.371 -3.697 1.00 95.44 88 VAL A C 1
ATOM 710 O O . VAL A 1 88 ? -7.472 -0.965 -3.171 1.00 95.44 88 VAL A O 1
ATOM 713 N N . GLY A 1 89 ? -6.362 -1.663 -4.996 1.00 94.25 89 GLY A N 1
ATOM 714 C CA . GLY A 1 89 ? -7.428 -1.355 -5.942 1.00 94.25 89 GLY A CA 1
ATOM 715 C C . GLY A 1 89 ? -8.697 -2.197 -5.786 1.00 94.25 89 GLY A C 1
ATOM 716 O O . GLY A 1 89 ? -9.796 -1.700 -6.016 1.00 94.25 89 GLY A O 1
ATOM 717 N N . ARG A 1 90 ? -8.567 -3.474 -5.410 1.00 93.12 90 ARG A N 1
ATOM 718 C CA . ARG A 1 90 ? -9.679 -4.438 -5.354 1.00 93.12 90 ARG A CA 1
ATOM 719 C C . ARG A 1 90 ? -10.037 -4.854 -3.937 1.00 93.12 90 ARG A C 1
ATOM 721 O O . ARG A 1 90 ? -11.214 -4.902 -3.619 1.00 93.12 90 ARG A O 1
ATOM 728 N N . TYR A 1 91 ? -9.056 -5.183 -3.097 1.00 93.50 91 TYR A N 1
ATOM 729 C CA . TYR A 1 91 ? -9.339 -5.663 -1.742 1.00 93.50 91 TYR A CA 1
ATOM 730 C C . TYR A 1 91 ? -9.677 -4.518 -0.785 1.00 93.50 91 TYR A C 1
ATOM 732 O O . TYR A 1 91 ? -10.558 -4.681 0.052 1.00 93.50 91 TYR A O 1
ATOM 740 N N . PHE A 1 92 ? -9.029 -3.358 -0.911 1.00 93.75 92 PHE A N 1
ATOM 741 C CA . PHE A 1 92 ? -9.325 -2.154 -0.118 1.00 93.75 92 PHE A CA 1
ATOM 742 C C . PHE A 1 92 ? -10.200 -1.128 -0.859 1.00 93.75 92 PHE A C 1
ATOM 744 O O . PHE A 1 92 ? -10.263 0.040 -0.465 1.00 93.75 92 PHE A O 1
ATOM 751 N N . ASP A 1 93 ? -10.871 -1.572 -1.925 1.00 91.56 93 ASP A N 1
ATOM 752 C CA . ASP A 1 93 ? -11.914 -0.829 -2.639 1.00 91.56 93 ASP A CA 1
ATOM 753 C C . ASP A 1 93 ? -11.450 0.505 -3.277 1.00 91.56 93 ASP A C 1
ATOM 755 O O . ASP A 1 93 ? -12.269 1.354 -3.630 1.00 91.56 93 ASP A O 1
ATOM 759 N N . GLN A 1 94 ? -10.140 0.695 -3.501 1.00 90.31 94 GLN A N 1
ATOM 760 C CA . GLN A 1 94 ? -9.572 1.873 -4.186 1.00 90.31 94 GLN A CA 1
ATOM 761 C C . GLN A 1 94 ? -9.604 1.713 -5.714 1.00 90.31 94 GLN A C 1
ATOM 763 O O . GLN A 1 94 ? -8.574 1.753 -6.389 1.00 90.31 94 GLN A O 1
ATOM 768 N N . THR A 1 95 ? -10.793 1.453 -6.256 1.00 88.12 95 THR A N 1
ATOM 769 C CA . THR A 1 95 ? -10.983 0.964 -7.636 1.00 88.12 95 THR A CA 1
ATOM 770 C C . THR A 1 95 ? -10.419 1.868 -8.732 1.00 88.12 95 THR A C 1
ATOM 772 O O . THR A 1 95 ? -10.067 1.364 -9.796 1.00 88.12 95 THR A O 1
ATOM 775 N N . ASP A 1 96 ? -10.255 3.166 -8.472 1.00 90.75 96 ASP A N 1
ATOM 776 C CA . ASP A 1 96 ? -9.629 4.125 -9.387 1.00 90.75 96 ASP A CA 1
ATOM 777 C C . ASP A 1 96 ? -8.134 3.850 -9.636 1.00 90.75 96 ASP A C 1
ATOM 779 O O . ASP A 1 96 ? -7.591 4.275 -10.652 1.00 90.75 96 ASP A O 1
ATOM 783 N N . LEU A 1 97 ? -7.476 3.118 -8.731 1.00 86.44 97 LEU A N 1
ATOM 784 C CA . LEU A 1 97 ? -6.072 2.713 -8.840 1.00 86.44 97 LEU A CA 1
ATOM 785 C C . LEU A 1 97 ? -5.894 1.303 -9.416 1.00 86.44 97 LEU A C 1
ATOM 787 O O . LEU A 1 97 ? -4.765 0.880 -9.659 1.00 86.44 97 LEU A O 1
ATOM 791 N N . ALA A 1 98 ? -6.980 0.544 -9.583 1.00 87.06 98 ALA A N 1
ATOM 792 C CA . ALA A 1 98 ? -6.893 -0.818 -10.081 1.00 87.06 98 ALA A CA 1
ATOM 793 C C . ALA A 1 98 ? -6.562 -0.829 -11.577 1.00 87.06 98 ALA A C 1
ATOM 795 O O . ALA A 1 98 ? -7.165 -0.101 -12.365 1.00 87.06 98 ALA A O 1
ATOM 796 N N . ASP A 1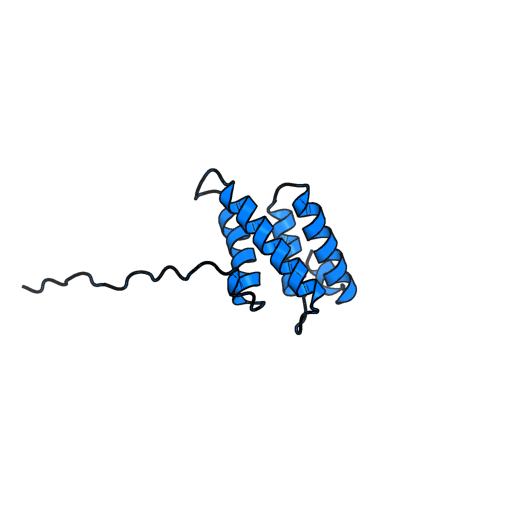 99 ? -5.675 -1.737 -11.986 1.00 87.69 99 ASP A N 1
ATOM 797 C CA . ASP A 1 99 ? -5.472 -1.981 -13.409 1.00 87.69 99 ASP A CA 1
ATOM 798 C C . ASP A 1 99 ? -6.787 -2.451 -14.063 1.00 87.69 99 ASP A C 1
ATOM 800 O O . ASP A 1 99 ? -7.548 -3.242 -13.467 1.00 87.69 99 ASP A O 1
ATOM 804 N N . PRO A 1 100 ? -7.059 -2.000 -15.303 1.00 83.44 100 PRO A N 1
ATOM 805 C CA . PRO A 1 100 ? -8.209 -2.470 -16.049 1.00 83.44 100 PRO A CA 1
ATOM 806 C C . PRO A 1 100 ? -8.099 -3.982 -16.238 1.00 83.44 100 PRO A C 1
ATOM 808 O O . PRO A 1 100 ? -7.028 -4.520 -16.532 1.00 83.44 100 PRO A O 1
ATOM 811 N N . ILE A 1 101 ? -9.226 -4.682 -16.091 1.00 76.12 101 ILE A N 1
ATOM 812 C CA . ILE A 1 101 ? -9.285 -6.106 -16.418 1.00 76.12 101 ILE A CA 1
ATOM 813 C C . ILE A 1 101 ? -8.990 -6.209 -17.911 1.00 76.12 101 ILE A C 1
ATOM 815 O O . ILE A 1 101 ? -9.798 -5.772 -18.733 1.00 76.12 101 ILE A O 1
ATOM 819 N N . LYS A 1 102 ? -7.834 -6.777 -18.269 1.00 66.56 102 LYS A N 1
ATOM 820 C CA . LYS A 1 102 ? -7.613 -7.240 -19.635 1.00 66.56 102 LYS A CA 1
ATOM 821 C C . LYS A 1 102 ? -8.663 -8.316 -19.877 1.00 66.56 102 LYS A C 1
ATOM 823 O O . LYS A 1 102 ? -8.540 -9.422 -19.364 1.00 66.56 102 LYS A O 1
ATOM 828 N N . GLN A 1 103 ? -9.733 -7.960 -20.584 1.00 43.75 103 GLN A N 1
ATOM 829 C CA . GLN A 1 103 ? -10.668 -8.943 -21.103 1.00 43.75 103 GLN A CA 1
ATOM 830 C C . GLN A 1 103 ? -9.865 -9.811 -22.064 1.00 43.75 103 GLN A C 1
ATOM 832 O O . GLN A 1 103 ? -9.479 -9.365 -23.146 1.00 43.75 103 GLN A O 1
ATOM 837 N N . GLU A 1 104 ? -9.548 -11.027 -21.635 1.00 48.38 104 GLU A N 1
ATOM 838 C CA . GLU A 1 104 ? -9.090 -12.055 -22.545 1.00 48.38 104 GLU A CA 1
ATOM 839 C C . GLU A 1 104 ? -10.206 -12.230 -23.567 1.00 48.38 104 GLU A C 1
ATOM 841 O O . GLU A 1 104 ? -11.353 -12.527 -23.233 1.00 48.38 104 GLU A O 1
ATOM 846 N N . LYS A 1 105 ? -9.903 -11.861 -24.807 1.00 44.91 105 LYS A N 1
ATOM 847 C CA . LYS A 1 105 ? -10.857 -11.813 -25.901 1.00 44.91 105 LYS A CA 1
ATOM 848 C C . LYS A 1 105 ? -11.318 -13.247 -26.162 1.00 44.91 105 LYS A C 1
ATOM 850 O O . LYS A 1 105 ? -10.710 -13.956 -26.957 1.00 44.91 105 LYS A O 1
ATOM 855 N N . GLU A 1 106 ? -12.397 -13.677 -25.515 1.00 52.66 106 GLU A N 1
ATOM 856 C CA . GLU A 1 106 ? -13.149 -14.860 -25.912 1.00 52.66 106 GLU A CA 1
ATOM 857 C C . GLU A 1 106 ? -13.659 -14.635 -27.340 1.00 52.66 106 GLU A C 1
ATOM 859 O O . GLU A 1 106 ? -14.730 -14.064 -27.566 1.00 52.66 106 GLU A O 1
ATOM 864 N N . ARG A 1 107 ? -12.897 -15.068 -28.351 1.00 45.53 107 ARG A N 1
ATOM 865 C CA . ARG A 1 107 ? -13.492 -15.366 -29.653 1.00 45.53 107 ARG A CA 1
ATOM 866 C C . ARG A 1 107 ? -12.712 -16.399 -30.471 1.00 45.53 107 ARG A C 1
ATOM 868 O O . ARG A 1 107 ? -11.968 -16.062 -31.380 1.00 45.53 107 ARG A O 1
ATOM 875 N N . LYS A 1 108 ? -13.046 -17.655 -30.161 1.00 48.66 108 LYS A N 1
ATOM 876 C CA . LYS A 1 108 ? -13.399 -18.744 -31.088 1.00 48.66 108 LYS A CA 1
ATOM 877 C C . LYS A 1 108 ? -12.331 -19.155 -32.107 1.00 48.66 108 LYS A C 1
ATOM 879 O O . LYS A 1 108 ? -12.227 -18.579 -33.184 1.00 48.66 108 LYS A O 1
ATOM 884 N N . HIS A 1 109 ? -11.679 -20.279 -31.818 1.00 49.97 109 HIS A N 1
ATOM 885 C CA . HIS A 1 109 ? -11.225 -21.198 -32.860 1.00 49.97 109 HIS A CA 1
ATOM 886 C C . HIS A 1 109 ? -12.446 -21.530 -33.741 1.00 49.97 109 HIS A C 1
ATOM 888 O O . HIS A 1 109 ? -13.436 -22.044 -33.208 1.00 49.97 109 HIS A O 1
ATOM 894 N N . PRO A 1 110 ? -12.456 -21.236 -35.053 1.00 47.62 110 PRO A N 1
ATOM 895 C CA . PRO A 1 110 ? -13.402 -21.896 -35.927 1.00 47.62 110 PRO A CA 1
ATOM 896 C C . PRO A 1 110 ? -12.988 -23.365 -35.929 1.00 47.62 110 PRO A C 1
ATOM 898 O O . PRO A 1 110 ? -11.901 -23.719 -36.387 1.00 47.62 110 PRO A O 1
ATOM 901 N N . LEU A 1 111 ? -13.829 -24.219 -35.357 1.00 54.31 111 LEU A N 1
ATOM 902 C CA . LEU A 1 111 ? -13.935 -25.586 -35.832 1.00 54.31 111 LEU A CA 1
ATOM 903 C C . LEU A 1 111 ? -14.566 -25.468 -37.219 1.00 54.31 111 LEU A C 1
ATOM 905 O O . LEU A 1 111 ? -15.791 -25.463 -37.345 1.00 54.31 111 LEU A O 1
ATOM 909 N N . THR A 1 112 ? -13.742 -25.300 -38.255 1.00 56.00 112 THR A N 1
ATOM 910 C CA . THR A 1 112 ? -14.163 -25.675 -39.603 1.00 56.00 112 THR A CA 1
ATOM 911 C C . THR A 1 112 ? -14.376 -27.178 -39.561 1.00 56.00 112 THR A C 1
ATOM 913 O O . THR A 1 112 ? -13.450 -27.983 -39.538 1.00 56.00 112 THR A O 1
ATOM 916 N N . SER A 1 113 ? -15.645 -27.508 -39.388 1.00 49.34 113 SER A N 1
ATOM 917 C CA . SER A 1 113 ? -16.238 -28.786 -39.703 1.00 49.34 113 SER A CA 1
ATOM 918 C C . SER A 1 113 ? -16.346 -28.859 -41.225 1.00 49.34 113 SER A C 1
ATOM 920 O O . SER A 1 113 ? -16.816 -27.896 -41.833 1.00 49.34 113 SER A O 1
ATOM 922 N N . LEU A 1 114 ? -15.959 -30.027 -41.756 1.00 48.53 114 LEU A N 1
ATOM 923 C CA . LEU A 1 114 ? -15.998 -30.486 -43.155 1.00 48.53 114 LEU A CA 1
ATOM 924 C C . LEU A 1 114 ? -14.825 -30.037 -44.038 1.00 48.53 114 LEU A C 1
ATOM 926 O O . LEU A 1 114 ? -14.720 -28.836 -44.366 1.00 48.53 114 LEU A O 1
#

Radius of gyration: 17.65 Å; chains: 1; bounding box: 31×39×62 Å

Secondary structure (DSSP, 8-state):
-HHHHHH--HHHHHHHHHHHHHHHHHS---HHHHHHHHHHHHHPPSSPPHHHHHHHHHHHHHHHHHHHT-S-TT-TTHHHHHHHHHIIIIIS--GGGSPP--------------

Organism: NCBI:txid35525

Sequence (114 aa):
MLPIILSLNQFMVETLLEYNVQWLEETSFSQQRGQWLYALLAKLEKPLKPEMCSLIRTLARLCSTFRANLA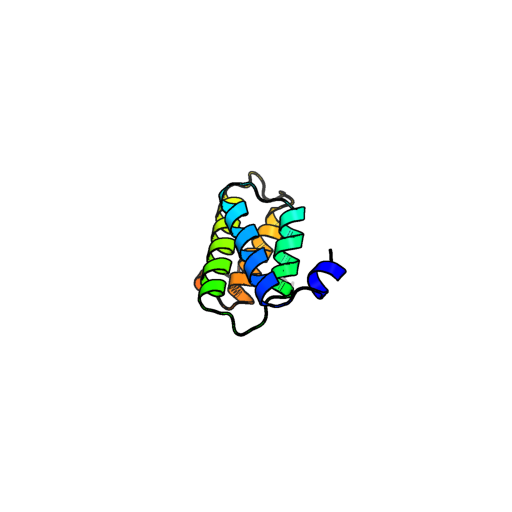SAEDPLLPQLNLFICLVGRYFDQTDLADPIKQEKERKHPLTSL

InterPro domains:
  IPR035426 Gemin2/Brr1 [PF04938] (2-94)

Foldseek 3Di:
DVVVLVPDDQVRLLVVLQVLLVVLVVDPDDPVSLVSNVSSLVSHDPPDDPVSLVSLVSLLVSLVVNLVPDPDPPDPCNVSSLVSLCCSCPVNVVVVSHDDPPPPPPDDDPPPDD

pLDDT: mean 88.13, std 14.12, range [43.75, 96.88]